Protein AF-A0A9C8DHT5-F1 (afdb_monomer_lite)

pLDDT: mean 92.67, std 7.9, range [60.03, 98.06]

Radius of gyration: 19.23 Å; chains: 1; bounding box: 51×29×49 Å

Sequence (87 aa):
MAQSIREQLMVQALQKSIVSDVTVSGDDIQAYYNAHKADYKNDDGTIKPLSDVSTSIHDTLLNKAKGDRWNKWFKDVKSAADIKVLF

Foldseek 3Di:
DVVVVVVVVVVVVVLCVQLVPQFDDPVNLVVVCVVCQVVQADPVRDGDDSVVCSVVSRVVVSVVRSVVSVVVVVVVVVVVDPDDDDD

Secondary structure (DSSP, 8-state):
-HHHHHHHHHHHHHHHHHTTT----HHHHHHHHHHTGGGGB-TTSPBPPHHHHHHHHHHHHHHHHHHHHHHHHHHHHHHHS------

Structure (mmCIF, N/CA/C/O backbone):
data_AF-A0A9C8DHT5-F1
#
_entry.id   AF-A0A9C8DHT5-F1
#
loop_
_atom_site.group_PDB
_atom_site.id
_atom_site.type_symbol
_atom_site.label_atom_id
_atom_site.label_alt_id
_atom_site.label_comp_id
_atom_site.label_asym_id
_atom_site.label_entity_id
_atom_site.label_seq_id
_atom_site.pdbx_PDB_ins_code
_atom_site.Cartn_x
_atom_site.Cartn_y
_atom_site.Cartn_z
_atom_site.occupancy
_atom_site.B_iso_or_equiv
_atom_site.auth_seq_id
_atom_site.auth_comp_id
_atom_site.auth_asym_id
_atom_site.auth_atom_id
_atom_site.pdbx_PDB_model_num
ATOM 1 N N . MET A 1 1 ? 14.512 19.272 -23.268 1.00 60.03 1 MET A N 1
ATOM 2 C CA . MET A 1 1 ? 13.154 19.495 -22.720 1.00 60.03 1 MET A CA 1
ATOM 3 C C . MET A 1 1 ? 12.142 18.456 -23.210 1.00 60.03 1 MET A C 1
ATOM 5 O O . MET A 1 1 ? 11.586 17.764 -22.375 1.00 60.03 1 MET A O 1
ATOM 9 N N . ALA A 1 2 ? 11.914 18.273 -24.520 1.00 63.88 2 ALA A N 1
ATOM 10 C CA . ALA A 1 2 ? 10.939 17.273 -25.001 1.00 63.88 2 ALA A CA 1
ATOM 11 C C . ALA A 1 2 ? 11.347 15.805 -24.728 1.00 63.88 2 ALA A C 1
ATOM 13 O O . ALA A 1 2 ? 10.505 14.982 -24.378 1.00 63.88 2 ALA A O 1
ATOM 14 N N . GLN A 1 3 ? 12.643 15.482 -24.835 1.00 66.31 3 GLN A N 1
ATOM 15 C CA . GLN A 1 3 ? 13.160 14.124 -24.618 1.00 66.31 3 GLN A CA 1
ATOM 16 C C . GLN A 1 3 ? 13.000 13.642 -23.164 1.00 66.31 3 GLN A C 1
ATOM 18 O O . GLN A 1 3 ? 12.535 12.530 -22.938 1.00 66.31 3 GLN A O 1
ATOM 23 N N . SER A 1 4 ? 13.250 14.514 -22.183 1.00 81.38 4 SER A N 1
ATOM 24 C CA . SER A 1 4 ? 13.107 14.191 -20.757 1.00 81.38 4 SER A CA 1
ATOM 25 C C . SER A 1 4 ? 11.653 13.947 -20.336 1.00 81.38 4 SER A C 1
ATOM 27 O O . SER A 1 4 ? 11.394 13.088 -19.500 1.00 81.38 4 SER A O 1
ATOM 29 N N . ILE A 1 5 ? 10.685 14.656 -20.933 1.00 89.50 5 ILE A N 1
ATOM 30 C CA . ILE A 1 5 ? 9.253 14.428 -20.661 1.00 89.50 5 ILE A CA 1
ATOM 31 C C . ILE A 1 5 ? 8.817 13.073 -21.227 1.00 89.50 5 ILE A C 1
ATOM 33 O O . ILE A 1 5 ? 8.106 12.321 -20.562 1.00 89.50 5 ILE A O 1
ATOM 37 N N . ARG A 1 6 ? 9.270 12.725 -22.439 1.00 88.94 6 ARG A N 1
ATOM 38 C CA . ARG A 1 6 ? 8.969 11.426 -23.054 1.00 88.94 6 ARG A CA 1
ATOM 39 C C . ARG A 1 6 ? 9.480 10.268 -22.197 1.00 88.94 6 ARG A C 1
ATOM 41 O O . ARG A 1 6 ? 8.730 9.329 -21.952 1.00 88.94 6 ARG A O 1
ATOM 48 N N . GLU A 1 7 ? 10.723 10.343 -21.731 1.00 90.38 7 GLU A N 1
ATOM 49 C CA . GLU A 1 7 ? 11.330 9.317 -20.875 1.00 90.38 7 GLU A CA 1
ATOM 50 C C . GLU A 1 7 ? 10.566 9.157 -19.553 1.00 90.38 7 GLU A C 1
ATOM 52 O O . GLU A 1 7 ? 10.248 8.036 -19.155 1.00 90.38 7 GLU A O 1
ATOM 57 N N . GLN A 1 8 ? 10.171 10.265 -18.920 1.00 90.62 8 GLN A N 1
ATOM 58 C CA . GLN A 1 8 ? 9.337 10.235 -17.716 1.00 90.62 8 GLN A CA 1
ATOM 59 C C . GLN A 1 8 ? 7.984 9.557 -17.960 1.00 90.62 8 GLN A C 1
ATOM 61 O O . GLN A 1 8 ? 7.578 8.705 -17.170 1.00 90.62 8 GLN A O 1
ATOM 66 N N . LEU A 1 9 ? 7.301 9.880 -19.062 1.00 94.31 9 LEU A N 1
ATOM 67 C CA . LEU A 1 9 ? 6.024 9.253 -19.418 1.00 94.31 9 LEU A CA 1
ATOM 68 C C . LEU A 1 9 ? 6.176 7.751 -19.697 1.00 94.31 9 LEU A C 1
ATOM 70 O O . LEU A 1 9 ? 5.307 6.967 -19.317 1.00 94.31 9 LEU A O 1
ATOM 74 N N . MET A 1 10 ? 7.287 7.330 -20.312 1.00 94.69 10 MET A N 1
ATOM 75 C CA . MET A 1 10 ? 7.580 5.910 -20.534 1.00 94.69 10 MET A CA 1
ATOM 76 C C . MET A 1 10 ? 7.782 5.159 -19.213 1.00 94.69 10 MET A C 1
ATOM 78 O O . MET A 1 10 ? 7.209 4.084 -19.037 1.00 94.69 10 MET A O 1
ATOM 82 N N . VAL A 1 11 ? 8.531 5.730 -18.263 1.00 93.75 11 VAL A N 1
ATOM 83 C CA . VAL A 1 11 ? 8.717 5.132 -16.929 1.00 93.75 11 VAL A CA 1
ATOM 84 C C . VAL A 1 11 ? 7.393 5.056 -16.171 1.00 93.75 11 VAL A C 1
ATOM 86 O O . VAL A 1 11 ? 7.096 4.022 -15.579 1.00 93.75 11 VAL A O 1
ATOM 89 N N . GLN A 1 12 ? 6.560 6.099 -16.233 1.00 94.44 12 GLN A N 1
ATOM 90 C CA . GLN A 1 12 ? 5.235 6.092 -15.602 1.00 94.44 12 GLN A CA 1
ATOM 91 C C . GLN A 1 12 ? 4.317 5.016 -16.196 1.00 94.44 12 GLN A C 1
ATOM 93 O O . GLN A 1 12 ? 3.651 4.292 -15.453 1.00 94.44 12 GLN A O 1
ATOM 98 N N . ALA A 1 13 ? 4.292 4.875 -17.525 1.00 95.88 13 ALA A N 1
ATOM 99 C CA . ALA A 1 13 ? 3.511 3.839 -18.196 1.00 95.88 13 ALA A CA 1
ATOM 100 C C . ALA A 1 13 ? 3.996 2.430 -17.822 1.00 95.88 13 ALA A C 1
ATOM 102 O O . ALA A 1 13 ? 3.181 1.553 -17.527 1.00 95.88 13 ALA A O 1
ATOM 103 N N . LEU A 1 14 ? 5.316 2.229 -17.768 1.00 96.00 14 LEU A N 1
ATOM 104 C CA . LEU A 1 14 ? 5.917 0.971 -17.334 1.00 96.00 14 LEU A CA 1
ATOM 105 C C . LEU A 1 14 ? 5.561 0.658 -15.880 1.00 96.00 14 LEU A C 1
ATOM 107 O O . LEU A 1 14 ? 5.070 -0.431 -15.598 1.00 96.00 14 LEU A O 1
ATOM 111 N N . GLN A 1 15 ? 5.737 1.616 -14.968 1.00 95.38 15 GLN A N 1
ATOM 112 C CA . GLN A 1 15 ? 5.378 1.451 -13.563 1.00 95.38 15 GLN A CA 1
ATOM 113 C C . GLN A 1 15 ? 3.905 1.067 -13.420 1.00 95.38 15 GLN A C 1
ATOM 115 O O . GLN A 1 15 ? 3.598 0.094 -12.735 1.00 95.38 15 GLN A O 1
ATOM 120 N N . LYS A 1 16 ? 3.001 1.763 -14.124 1.00 95.69 16 LYS A N 1
ATOM 121 C CA . LYS A 1 16 ? 1.570 1.434 -14.146 1.00 95.69 16 LYS A CA 1
ATOM 122 C C . LYS A 1 16 ? 1.317 0.001 -14.619 1.00 95.69 16 LYS A C 1
ATOM 124 O O . LYS A 1 16 ? 0.487 -0.677 -14.025 1.00 95.69 16 LYS A O 1
ATOM 129 N N . SER A 1 17 ? 2.029 -0.463 -15.645 1.00 97.00 17 SER A N 1
ATOM 130 C CA . SER A 1 17 ? 1.913 -1.838 -16.144 1.00 97.00 17 SER A CA 1
ATOM 131 C C . SER A 1 17 ? 2.376 -2.867 -15.110 1.00 97.00 17 SER A C 1
ATOM 133 O O . SER A 1 17 ? 1.678 -3.850 -14.882 1.00 97.00 17 SER A O 1
ATOM 135 N N . ILE A 1 18 ? 3.525 -2.637 -14.468 1.00 96.50 18 ILE A N 1
ATOM 136 C CA . ILE A 1 18 ? 4.148 -3.573 -13.516 1.00 96.50 18 ILE A CA 1
ATOM 137 C C . ILE A 1 18 ? 3.317 -3.770 -12.245 1.00 96.50 18 ILE A C 1
ATOM 139 O O . ILE A 1 18 ? 3.407 -4.822 -11.615 1.00 96.50 18 ILE A O 1
ATOM 143 N N . VAL A 1 19 ? 2.534 -2.761 -11.858 1.00 97.06 19 VAL A N 1
ATOM 144 C CA . VAL A 1 19 ? 1.749 -2.772 -10.615 1.00 97.06 19 VAL A CA 1
ATOM 145 C C . VAL A 1 19 ? 0.239 -2.910 -10.848 1.00 97.06 19 VAL A C 1
ATOM 147 O O . VAL A 1 19 ? -0.546 -2.720 -9.919 1.00 97.06 19 VAL A O 1
ATOM 150 N N . SER A 1 20 ? -0.179 -3.173 -12.089 1.00 94.81 20 SER A N 1
ATOM 151 C CA . SER A 1 20 ? -1.595 -3.187 -12.491 1.00 94.81 20 SER A CA 1
ATOM 152 C C . SER A 1 20 ? -2.395 -4.350 -11.902 1.00 94.81 20 SER A C 1
ATOM 154 O O . SER A 1 20 ? -3.598 -4.216 -11.700 1.00 94.81 20 SER A O 1
ATOM 156 N N . ASP A 1 21 ? -1.722 -5.456 -11.600 1.00 94.38 21 ASP A N 1
ATOM 157 C CA . ASP A 1 21 ? -2.263 -6.689 -11.027 1.00 94.38 21 ASP A CA 1
ATOM 158 C C . ASP A 1 21 ? -2.267 -6.697 -9.490 1.00 94.38 21 ASP A C 1
ATOM 160 O O . ASP A 1 21 ? -2.745 -7.645 -8.873 1.00 94.38 21 ASP A O 1
ATOM 164 N N . VAL A 1 22 ? -1.742 -5.647 -8.853 1.00 96.19 22 VAL A N 1
ATOM 165 C CA . VAL A 1 22 ? -1.674 -5.557 -7.393 1.00 96.19 22 VAL A CA 1
ATOM 166 C C . VAL A 1 22 ? -3.048 -5.214 -6.826 1.00 96.19 22 VAL A C 1
ATOM 168 O O . VAL A 1 22 ? -3.612 -4.159 -7.124 1.00 96.19 22 VAL A O 1
ATOM 171 N N . THR A 1 23 ? -3.545 -6.079 -5.948 1.00 95.56 23 THR A N 1
ATOM 172 C CA . THR A 1 23 ? -4.820 -5.928 -5.238 1.00 95.56 23 THR A CA 1
ATOM 173 C C . THR A 1 23 ? -4.630 -6.109 -3.736 1.00 95.56 23 THR A C 1
ATOM 175 O O . THR A 1 23 ? -3.678 -6.755 -3.304 1.00 95.56 23 THR A O 1
ATOM 178 N N . VAL A 1 24 ? -5.561 -5.579 -2.944 1.00 96.50 24 VAL A N 1
ATOM 179 C CA . VAL A 1 24 ? -5.628 -5.776 -1.489 1.00 96.50 24 VAL A CA 1
ATOM 180 C C . VAL A 1 24 ? -6.949 -6.461 -1.164 1.00 96.50 24 VAL A C 1
ATOM 182 O O . VAL A 1 24 ? -7.993 -6.042 -1.665 1.00 96.50 24 VAL A O 1
ATOM 185 N N . SER A 1 25 ? -6.913 -7.521 -0.358 1.00 96.88 25 SER A N 1
ATOM 186 C CA . SER A 1 25 ? -8.126 -8.239 0.037 1.00 96.88 25 SER A CA 1
ATOM 187 C C . SER A 1 25 ? -8.817 -7.588 1.242 1.00 96.88 25 SER A C 1
ATOM 189 O O . SER A 1 25 ? -8.214 -6.819 1.994 1.00 96.88 25 SER A O 1
ATOM 191 N N . GLY A 1 26 ? -10.093 -7.923 1.459 1.00 94.88 26 GLY A N 1
ATOM 192 C CA . GLY A 1 26 ? -10.811 -7.522 2.675 1.00 94.88 26 GLY A CA 1
ATOM 193 C C . GLY A 1 26 ? -10.159 -8.064 3.952 1.00 94.88 26 GLY A C 1
ATOM 194 O O . GLY A 1 26 ? -10.110 -7.363 4.963 1.00 94.88 26 GLY A O 1
ATOM 195 N N . ASP A 1 27 ? -9.588 -9.267 3.880 1.00 96.94 27 ASP A N 1
ATOM 196 C CA . ASP A 1 27 ? -8.890 -9.900 4.999 1.00 96.94 27 ASP A CA 1
ATOM 197 C C . ASP A 1 27 ? -7.609 -9.138 5.363 1.00 96.94 27 ASP A C 1
ATOM 199 O O . ASP A 1 27 ? -7.344 -8.919 6.546 1.00 96.94 27 ASP A O 1
ATOM 203 N N . ASP A 1 28 ? -6.861 -8.645 4.368 1.00 96.69 28 ASP A N 1
ATOM 204 C CA . ASP A 1 28 ? -5.671 -7.811 4.592 1.00 96.69 28 ASP A CA 1
ATOM 205 C C . ASP A 1 28 ? -6.031 -6.493 5.290 1.00 96.69 28 ASP A C 1
ATOM 207 O O . ASP A 1 28 ? -5.341 -6.056 6.214 1.00 96.69 28 ASP A O 1
ATOM 211 N N . ILE A 1 29 ? -7.143 -5.872 4.883 1.00 97.44 29 ILE A N 1
ATOM 212 C CA . ILE A 1 29 ? -7.664 -4.645 5.499 1.00 97.44 29 ILE A CA 1
ATOM 213 C C . ILE A 1 29 ? -8.046 -4.909 6.960 1.00 97.44 29 ILE A C 1
ATOM 215 O O . ILE A 1 29 ? -7.663 -4.153 7.857 1.00 97.44 29 ILE A O 1
ATOM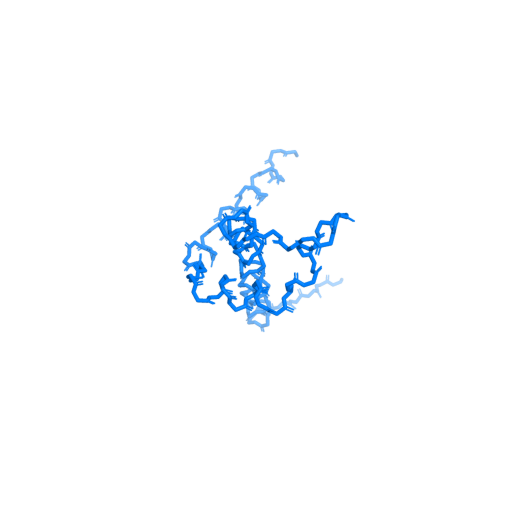 219 N N . GLN A 1 30 ? -8.778 -5.996 7.213 1.00 97.06 30 GLN A N 1
ATOM 220 C CA . GLN A 1 30 ? -9.216 -6.381 8.552 1.00 97.06 30 GLN A CA 1
ATOM 221 C C . GLN A 1 30 ? -8.027 -6.708 9.465 1.00 97.06 30 GLN A C 1
ATOM 223 O O . GLN A 1 30 ? -8.005 -6.284 10.626 1.00 97.06 30 GLN A O 1
ATOM 228 N N . ALA A 1 31 ? -7.035 -7.438 8.951 1.00 97.62 31 ALA A N 1
ATOM 229 C CA . ALA A 1 31 ? -5.810 -7.767 9.668 1.00 97.62 31 ALA A CA 1
ATOM 230 C C . ALA A 1 31 ? -5.007 -6.506 10.009 1.00 97.62 31 ALA A C 1
ATOM 232 O O . ALA A 1 31 ? -4.599 -6.331 11.160 1.00 97.62 31 ALA A O 1
ATOM 233 N N . TYR A 1 32 ? -4.842 -5.594 9.046 1.00 97.31 32 TYR A N 1
ATOM 234 C CA . TYR A 1 32 ? -4.142 -4.331 9.263 1.00 97.31 32 TYR A CA 1
ATOM 235 C C . TYR A 1 32 ? -4.832 -3.469 10.323 1.00 97.31 32 TYR A C 1
ATOM 237 O O . TYR A 1 32 ? -4.170 -3.006 11.252 1.00 97.31 32 TYR A O 1
ATOM 245 N N . TYR A 1 33 ? -6.156 -3.316 10.236 1.00 97.12 33 TYR A N 1
ATOM 246 C CA . TYR A 1 33 ? -6.942 -2.577 11.223 1.00 97.12 33 TYR A CA 1
ATOM 247 C C . TYR A 1 33 ? -6.806 -3.160 12.632 1.00 97.12 33 TYR A C 1
ATOM 249 O O . TYR A 1 33 ? -6.622 -2.419 13.592 1.00 97.12 33 TYR A O 1
ATOM 257 N N . ASN A 1 34 ? -6.861 -4.487 12.769 1.00 96.38 34 ASN A N 1
ATOM 258 C CA . ASN A 1 34 ? -6.717 -5.139 14.070 1.00 96.38 34 ASN A CA 1
ATOM 259 C C . ASN A 1 34 ? -5.319 -4.928 14.667 1.00 96.38 34 ASN A C 1
ATOM 261 O O . ASN A 1 34 ? -5.207 -4.690 15.868 1.00 96.38 34 ASN A O 1
ATOM 265 N N . ALA A 1 35 ? -4.275 -4.973 13.835 1.00 97.06 35 ALA A N 1
ATOM 266 C CA . ALA A 1 35 ? -2.896 -4.741 14.258 1.00 97.06 35 ALA A CA 1
ATOM 267 C C . ALA A 1 35 ? -2.614 -3.272 14.630 1.00 97.06 35 ALA A C 1
ATOM 269 O O . ALA A 1 35 ? -1.804 -3.018 15.515 1.00 97.06 35 ALA A O 1
ATOM 270 N N . HIS A 1 36 ? -3.309 -2.319 14.001 1.00 96.25 36 HIS A N 1
ATOM 271 C CA . HIS A 1 36 ? -3.096 -0.872 14.166 1.00 96.25 36 HIS A CA 1
ATOM 272 C C . HIS A 1 36 ? -4.279 -0.178 14.847 1.00 96.25 36 HIS A C 1
ATOM 274 O O . HIS A 1 36 ? -4.491 1.022 14.711 1.00 96.25 36 HIS A O 1
ATOM 280 N N . LYS A 1 37 ? -5.086 -0.927 15.602 1.00 93.50 37 LYS A N 1
ATOM 281 C CA . LYS A 1 37 ? -6.356 -0.433 16.150 1.00 93.50 37 LYS A CA 1
ATOM 282 C C . LYS A 1 37 ? -6.190 0.795 17.051 1.00 93.50 37 LYS A C 1
ATOM 284 O O . LYS A 1 37 ? -7.084 1.634 17.120 1.00 93.50 37 LYS A O 1
ATOM 289 N N . ALA A 1 38 ? -5.043 0.900 17.722 1.00 94.44 38 ALA A N 1
ATOM 290 C CA . ALA A 1 38 ? -4.687 2.038 18.563 1.00 94.44 38 ALA A CA 1
ATOM 291 C C . ALA A 1 38 ? -4.525 3.348 17.769 1.00 94.44 38 ALA A C 1
ATOM 293 O O . ALA A 1 38 ? -4.855 4.407 18.299 1.00 94.44 38 ALA A O 1
ATOM 294 N N . ASP A 1 39 ? -4.108 3.274 16.502 1.00 94.44 39 ASP A N 1
ATOM 295 C CA . ASP A 1 39 ? -3.891 4.437 15.630 1.00 94.44 39 ASP A CA 1
ATOM 296 C C . ASP A 1 39 ? -5.216 5.082 15.187 1.00 94.44 39 ASP A C 1
ATOM 298 O O . ASP A 1 39 ? -5.250 6.219 14.721 1.00 94.44 39 ASP A O 1
ATOM 302 N N . TYR A 1 40 ? -6.332 4.367 15.369 1.00 94.75 40 TYR A N 1
ATOM 303 C CA . TYR A 1 40 ? -7.684 4.820 15.037 1.00 94.75 40 TYR A CA 1
ATOM 304 C C . TYR A 1 40 ? -8.479 5.297 16.255 1.00 94.75 40 TYR A C 1
ATOM 306 O O . TYR A 1 40 ? -9.706 5.410 16.190 1.00 94.75 40 TYR A O 1
ATOM 314 N N . LYS A 1 41 ? -7.800 5.569 17.371 1.00 96.12 41 LYS A N 1
ATOM 315 C CA . LYS A 1 41 ? -8.407 6.143 18.570 1.00 96.12 41 LYS A CA 1
ATOM 316 C C . LYS A 1 41 ? -8.677 7.639 18.378 1.00 96.12 41 LYS A C 1
ATOM 318 O O . LYS A 1 41 ? -7.798 8.388 17.969 1.00 96.12 41 LYS A O 1
ATOM 323 N N . ASN A 1 42 ? -9.898 8.059 18.683 1.00 92.56 42 ASN A N 1
ATOM 324 C CA . ASN A 1 42 ? -10.314 9.456 18.748 1.00 92.56 42 ASN A CA 1
ATOM 325 C C . ASN A 1 42 ? -9.852 10.109 20.060 1.00 92.56 42 ASN A C 1
ATOM 327 O O . ASN A 1 42 ? -9.532 9.426 21.037 1.00 92.56 42 ASN A O 1
ATOM 331 N N . ASP A 1 43 ? -9.911 11.438 20.106 1.00 92.25 43 ASP A N 1
ATOM 332 C CA . ASP A 1 43 ? -9.552 12.232 21.290 1.00 92.25 43 ASP A CA 1
ATOM 333 C C . ASP A 1 43 ? -10.440 11.919 22.508 1.00 92.25 43 ASP A C 1
ATOM 335 O O . ASP A 1 43 ? -9.988 11.990 23.650 1.00 92.25 43 ASP A O 1
ATOM 339 N N . ASP A 1 44 ? -11.689 11.507 22.272 1.00 93.12 44 ASP A N 1
ATOM 340 C CA . ASP A 1 44 ? -12.642 11.071 23.304 1.00 93.12 44 ASP A CA 1
ATOM 341 C C . ASP A 1 44 ? -12.397 9.636 23.811 1.00 93.12 44 ASP A C 1
ATOM 343 O O . ASP A 1 44 ? -13.073 9.149 24.717 1.00 93.12 44 ASP A O 1
ATOM 347 N N . GLY A 1 45 ? -11.417 8.945 23.231 1.00 91.06 45 GLY A N 1
ATOM 348 C CA . GLY A 1 45 ? -11.033 7.590 23.580 1.00 91.06 45 GLY A CA 1
ATOM 349 C C . GLY A 1 45 ? -11.785 6.474 22.857 1.00 91.06 45 GLY A C 1
ATOM 350 O O . GLY A 1 45 ? -11.438 5.307 23.059 1.00 91.06 45 GLY A O 1
ATOM 351 N N . THR A 1 46 ? -12.753 6.798 22.000 1.00 94.81 46 THR A N 1
ATOM 352 C CA . THR A 1 46 ? -13.453 5.823 21.152 1.00 94.81 46 THR A CA 1
ATOM 353 C C . THR A 1 46 ? -12.573 5.372 19.982 1.00 94.81 46 THR A C 1
ATOM 355 O O . THR A 1 46 ? -11.719 6.118 19.512 1.00 94.81 46 THR A O 1
ATOM 358 N N . ILE A 1 47 ? -12.746 4.138 19.501 1.00 95.31 47 ILE A N 1
ATOM 359 C CA . ILE A 1 47 ? -12.038 3.640 18.308 1.00 95.31 47 ILE A CA 1
ATOM 360 C C . ILE A 1 47 ? -12.941 3.814 17.088 1.00 95.31 47 ILE A C 1
ATOM 362 O O . ILE A 1 47 ? -14.074 3.327 17.105 1.00 95.31 47 ILE A O 1
ATOM 366 N N . LYS A 1 48 ? -12.436 4.449 16.021 1.00 95.88 48 LYS A N 1
ATOM 367 C CA . LYS A 1 48 ? -13.160 4.556 14.745 1.00 95.88 48 LYS A CA 1
ATOM 368 C C . LYS A 1 48 ? -13.442 3.161 14.185 1.00 95.88 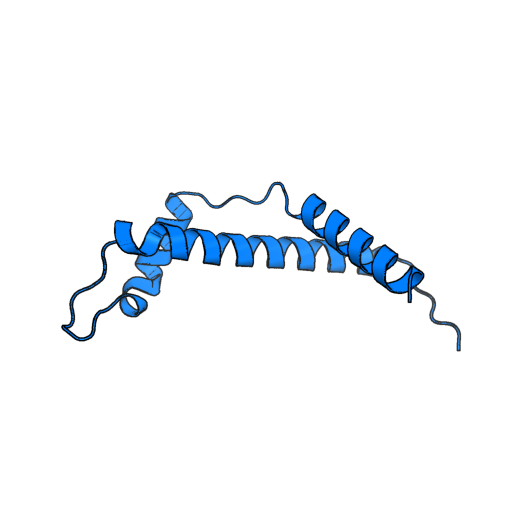48 LYS A C 1
ATOM 370 O O . LYS A 1 48 ? -12.504 2.372 14.086 1.00 95.88 48 LYS A O 1
ATOM 375 N N . PRO A 1 49 ? -14.688 2.834 13.808 1.00 95.81 49 PRO A N 1
ATOM 376 C CA . PRO A 1 49 ? -15.020 1.519 13.280 1.00 95.81 49 PRO A CA 1
ATOM 377 C C . PRO A 1 49 ? -14.327 1.265 11.937 1.00 95.81 49 PRO A C 1
ATOM 379 O O . PRO A 1 49 ? -13.995 2.193 11.200 1.00 95.81 49 PRO A O 1
ATOM 382 N N . LEU A 1 50 ? -14.159 -0.016 11.588 1.00 94.62 50 LEU A N 1
ATOM 383 C CA . LEU A 1 50 ? -13.491 -0.414 10.347 1.00 94.62 50 LEU A CA 1
ATOM 384 C C . LEU A 1 50 ? -14.146 0.205 9.105 1.00 94.62 50 LEU A C 1
ATOM 386 O O . LEU A 1 50 ? -13.438 0.589 8.182 1.00 94.62 50 LEU A O 1
ATOM 390 N N . SER A 1 51 ? -15.474 0.339 9.087 1.00 95.75 51 SER A N 1
ATOM 391 C CA . SER A 1 51 ? -16.212 0.981 7.991 1.00 95.75 51 SER A CA 1
ATOM 392 C C . SER A 1 51 ? -15.658 2.360 7.642 1.00 95.75 51 SER A C 1
ATOM 394 O O . SER A 1 51 ? -15.508 2.673 6.465 1.00 95.75 51 SER A O 1
ATOM 396 N N . ASP A 1 52 ? -15.281 3.135 8.657 1.00 95.94 52 ASP A N 1
ATOM 397 C CA . ASP A 1 52 ? -14.905 4.541 8.513 1.00 95.94 52 ASP A CA 1
ATOM 398 C C . ASP A 1 52 ? -13.466 4.701 8.018 1.00 95.94 52 ASP A C 1
ATOM 400 O O . ASP A 1 52 ? -13.108 5.729 7.446 1.00 95.94 52 ASP A O 1
ATOM 404 N N . VAL A 1 53 ? -12.627 3.682 8.233 1.00 96.62 53 VAL A N 1
ATOM 405 C CA . VAL A 1 53 ? -11.195 3.716 7.899 1.00 96.62 53 VAL A CA 1
ATOM 406 C C . VAL A 1 53 ? -10.798 2.717 6.809 1.00 96.62 53 VAL A C 1
ATOM 408 O O . VAL A 1 53 ? -9.683 2.793 6.301 1.00 96.62 53 VAL A O 1
ATOM 411 N N . SER A 1 54 ? -11.700 1.819 6.401 1.00 96.38 54 SER A N 1
ATOM 412 C CA . SER A 1 54 ? -11.435 0.726 5.453 1.00 96.38 54 SER A CA 1
ATOM 413 C C . SER A 1 54 ? -10.866 1.201 4.116 1.00 96.38 54 SER A C 1
ATOM 415 O O . SER A 1 54 ? -9.858 0.660 3.671 1.00 96.38 54 SER A O 1
ATOM 417 N N . THR A 1 55 ? -11.438 2.244 3.508 1.00 97.06 55 THR A N 1
ATOM 418 C CA . THR A 1 55 ? -10.937 2.824 2.248 1.00 97.06 55 THR A CA 1
ATOM 419 C C . THR A 1 55 ? -9.530 3.399 2.405 1.00 97.06 55 THR A C 1
ATOM 421 O O . THR A 1 55 ? -8.662 3.156 1.574 1.00 97.06 55 THR A O 1
ATOM 424 N N . SER A 1 56 ? -9.270 4.109 3.507 1.00 96.69 56 SER A N 1
ATOM 425 C CA . SER A 1 56 ? -7.946 4.681 3.789 1.00 96.69 56 SER A CA 1
ATOM 426 C C . SER A 1 56 ? -6.891 3.589 4.003 1.00 96.69 56 SER A C 1
ATOM 428 O O . SER A 1 56 ? -5.774 3.670 3.484 1.00 96.69 56 SER A O 1
ATOM 430 N N . ILE A 1 57 ? -7.263 2.522 4.716 1.00 97.50 57 ILE A N 1
ATOM 431 C CA . ILE A 1 57 ? -6.421 1.337 4.905 1.00 97.50 57 ILE A CA 1
ATOM 432 C C .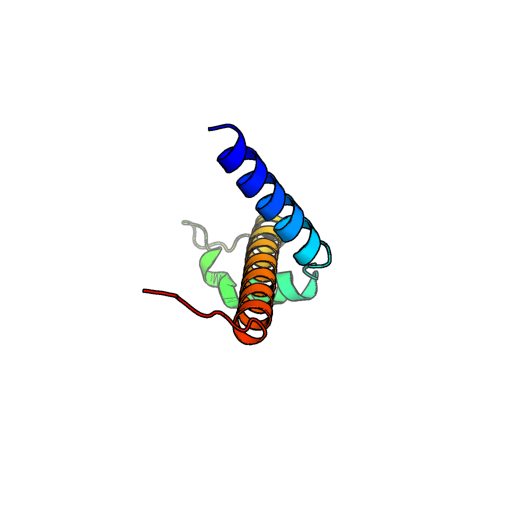 ILE A 1 57 ? -6.156 0.655 3.567 1.00 97.50 57 ILE A C 1
ATOM 434 O O . ILE A 1 57 ? -5.002 0.372 3.255 1.00 97.50 57 ILE A O 1
ATOM 438 N N . HIS A 1 58 ? -7.198 0.425 2.765 1.00 98.06 58 HIS A N 1
ATOM 439 C CA . HIS A 1 58 ? -7.075 -0.166 1.438 1.00 98.06 58 HIS A CA 1
ATOM 440 C C . HIS A 1 58 ? -6.079 0.617 0.581 1.00 98.06 58 HIS A C 1
ATOM 442 O O . HIS A 1 58 ? -5.141 0.027 0.052 1.00 98.06 58 HIS A O 1
ATOM 448 N N . ASP A 1 59 ? -6.225 1.938 0.490 1.00 97.38 59 ASP A N 1
ATOM 449 C CA . ASP A 1 59 ? -5.351 2.774 -0.334 1.00 97.38 59 ASP A CA 1
ATOM 450 C C . ASP A 1 59 ? -3.911 2.779 0.185 1.00 97.38 59 ASP A C 1
ATOM 452 O O . ASP A 1 59 ? -2.961 2.709 -0.598 1.00 97.38 59 ASP A O 1
ATOM 456 N N . THR A 1 60 ? -3.733 2.791 1.507 1.00 96.88 60 THR A N 1
ATOM 457 C CA . THR A 1 60 ? -2.418 2.681 2.151 1.00 96.88 60 THR A CA 1
ATOM 458 C C . THR A 1 60 ? -1.744 1.355 1.801 1.00 96.88 60 THR A C 1
ATOM 460 O O . THR A 1 60 ? -0.601 1.338 1.335 1.00 96.88 60 THR A O 1
ATOM 463 N N . LEU A 1 61 ? -2.458 0.241 1.976 1.00 97.62 61 LEU A N 1
ATOM 464 C CA . LEU A 1 61 ? -1.966 -1.099 1.665 1.00 97.62 61 LEU A CA 1
ATOM 465 C C . LEU A 1 61 ? -1.692 -1.263 0.170 1.00 97.62 61 LEU A C 1
ATOM 467 O O . LEU A 1 61 ? -0.657 -1.812 -0.205 1.00 97.62 61 LEU A O 1
ATOM 471 N N . LEU A 1 62 ? -2.566 -0.733 -0.685 1.00 97.56 62 LEU A N 1
ATOM 472 C CA . LEU A 1 62 ? -2.435 -0.813 -2.132 1.00 97.56 62 LEU A CA 1
ATOM 473 C C . LEU A 1 62 ? -1.204 -0.038 -2.598 1.00 97.56 62 LEU A C 1
ATOM 475 O O . LEU A 1 62 ? -0.394 -0.565 -3.358 1.00 97.56 62 LEU A O 1
ATOM 479 N N . ASN A 1 63 ? -1.022 1.192 -2.120 1.00 96.94 63 ASN A N 1
ATOM 480 C CA . ASN A 1 63 ? 0.142 2.006 -2.459 1.00 96.94 63 ASN A CA 1
ATOM 481 C C . ASN A 1 63 ? 1.440 1.359 -1.976 1.00 96.94 63 ASN A C 1
ATOM 483 O O . ASN A 1 63 ? 2.418 1.310 -2.727 1.00 96.94 63 ASN A O 1
ATOM 487 N N . LYS A 1 64 ? 1.434 0.796 -0.762 1.00 97.19 64 LYS A N 1
ATOM 488 C CA . LYS A 1 64 ? 2.573 0.046 -0.238 1.00 97.19 64 LYS A CA 1
ATOM 489 C C . LYS A 1 64 ? 2.896 -1.164 -1.118 1.00 97.19 64 LYS A C 1
ATOM 491 O O . LYS A 1 64 ? 4.034 -1.305 -1.559 1.00 97.19 64 LYS A O 1
ATOM 496 N N . ALA A 1 65 ? 1.904 -1.995 -1.428 1.00 97.12 65 ALA A N 1
ATOM 497 C CA . ALA A 1 65 ? 2.083 -3.198 -2.235 1.00 97.12 65 ALA A CA 1
ATOM 498 C C . ALA A 1 65 ? 2.573 -2.876 -3.658 1.00 97.12 65 ALA A C 1
ATOM 500 O O . ALA A 1 65 ? 3.476 -3.538 -4.171 1.00 97.12 65 ALA A O 1
ATOM 501 N N . LYS A 1 66 ? 2.049 -1.811 -4.280 1.00 97.50 66 LYS A N 1
ATOM 502 C CA . LYS A 1 66 ? 2.529 -1.316 -5.582 1.00 97.50 66 LYS A CA 1
ATOM 503 C C . LYS A 1 66 ? 3.988 -0.862 -5.511 1.00 97.50 66 LYS A C 1
ATOM 505 O O . LYS A 1 66 ? 4.774 -1.189 -6.401 1.00 97.50 66 LYS A O 1
ATOM 510 N N . GLY A 1 67 ? 4.365 -0.144 -4.451 1.00 96.94 67 GLY A N 1
ATOM 511 C CA . GLY A 1 67 ? 5.749 0.263 -4.202 1.00 96.94 67 GLY A CA 1
ATOM 512 C C . GLY A 1 67 ? 6.686 -0.935 -4.040 1.00 96.94 67 GLY A C 1
ATOM 513 O O . GLY A 1 67 ? 7.730 -0.996 -4.689 1.00 96.94 67 GLY A O 1
ATOM 514 N N . ASP A 1 68 ? 6.287 -1.925 -3.243 1.00 97.25 68 ASP A N 1
ATOM 515 C CA . ASP A 1 68 ? 7.054 -3.154 -3.027 1.00 97.25 68 ASP A CA 1
ATOM 516 C C . ASP A 1 68 ? 7.230 -3.946 -4.333 1.00 97.25 68 ASP A C 1
ATOM 518 O O . ASP A 1 68 ? 8.339 -4.385 -4.655 1.0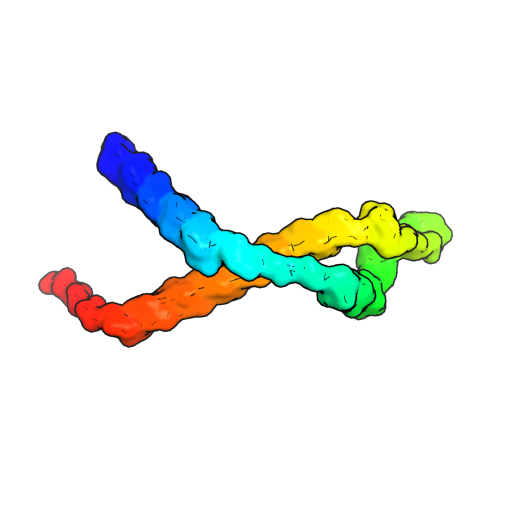0 97.25 68 ASP A O 1
ATOM 522 N N . ARG A 1 69 ? 6.165 -4.058 -5.141 1.00 97.38 69 ARG A N 1
ATOM 523 C CA . ARG A 1 69 ? 6.187 -4.705 -6.461 1.00 97.38 69 ARG A CA 1
ATOM 524 C C . ARG A 1 69 ? 7.152 -4.017 -7.422 1.00 97.38 69 ARG A C 1
ATOM 526 O O . ARG A 1 69 ? 7.977 -4.693 -8.039 1.00 97.38 69 ARG A O 1
ATOM 533 N N . TRP A 1 70 ? 7.080 -2.690 -7.521 1.00 97.12 70 TRP A N 1
ATOM 534 C CA . TRP A 1 70 ? 7.984 -1.894 -8.350 1.00 97.12 70 TRP A CA 1
ATOM 535 C C . TRP A 1 70 ? 9.443 -2.043 -7.909 1.00 97.12 70 TRP A C 1
ATOM 537 O O . TRP A 1 70 ? 10.312 -2.333 -8.729 1.00 97.12 70 TRP A O 1
ATOM 547 N N . ASN A 1 71 ? 9.709 -1.908 -6.608 1.00 96.19 71 ASN A N 1
ATOM 548 C CA . ASN A 1 71 ? 11.053 -2.028 -6.047 1.00 96.19 71 ASN A CA 1
ATOM 549 C C . ASN A 1 71 ? 11.651 -3.414 -6.288 1.00 96.19 71 ASN A C 1
ATOM 551 O O . ASN A 1 71 ? 12.838 -3.528 -6.601 1.00 96.19 71 ASN A O 1
ATOM 555 N N . LYS A 1 72 ? 10.836 -4.466 -6.155 1.00 96.19 72 LYS A N 1
ATOM 556 C CA . LYS A 1 72 ? 11.252 -5.830 -6.471 1.00 96.19 72 LYS A CA 1
ATOM 557 C C . LYS A 1 72 ? 11.584 -5.979 -7.953 1.00 96.19 72 LYS A C 1
ATOM 559 O O . LYS A 1 72 ? 12.685 -6.415 -8.269 1.00 96.19 72 LYS A O 1
ATOM 564 N N . TRP A 1 73 ? 10.679 -5.573 -8.843 1.00 95.75 73 TR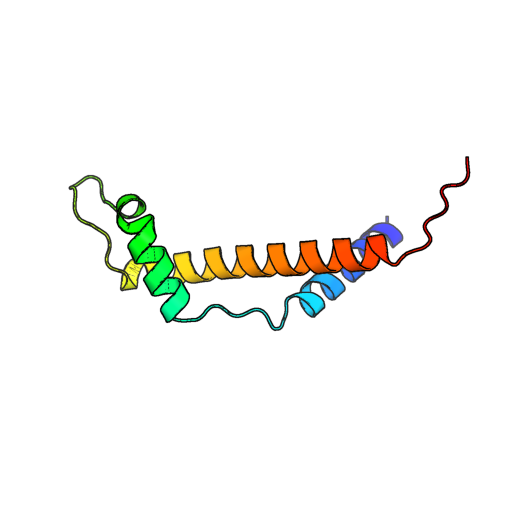P A N 1
ATOM 565 C CA . TRP A 1 73 ? 10.912 -5.623 -10.288 1.00 95.75 73 TRP A CA 1
ATOM 566 C C . TRP A 1 73 ? 12.193 -4.876 -10.684 1.00 95.75 73 TRP A C 1
ATOM 568 O O . TRP A 1 73 ? 13.025 -5.416 -11.408 1.00 95.75 73 TRP A O 1
ATOM 578 N N . PHE A 1 74 ? 12.394 -3.667 -10.154 1.00 93.62 74 PHE A N 1
ATOM 579 C CA . PHE A 1 74 ? 13.568 -2.856 -10.461 1.00 93.62 74 PHE A CA 1
ATOM 580 C C . PHE A 1 74 ? 14.865 -3.525 -9.996 1.00 93.62 74 PHE A C 1
ATOM 582 O O . PHE A 1 74 ? 15.847 -3.534 -10.735 1.00 93.62 74 PHE A O 1
ATOM 589 N N . LYS A 1 75 ? 14.873 -4.117 -8.792 1.00 94.12 75 LYS A N 1
ATOM 590 C CA . LYS A 1 75 ? 16.015 -4.897 -8.290 1.00 94.12 75 LYS A CA 1
ATOM 591 C C . LYS A 1 75 ? 16.312 -6.095 -9.189 1.00 94.12 75 LYS A C 1
ATOM 593 O O . LYS A 1 75 ? 17.462 -6.266 -9.578 1.00 94.12 75 LYS A O 1
ATOM 598 N N . ASP A 1 76 ? 15.289 -6.867 -9.544 1.00 93.44 76 ASP A N 1
ATOM 599 C CA . ASP A 1 76 ? 15.435 -8.077 -10.355 1.00 93.44 76 ASP A CA 1
ATOM 600 C C . ASP A 1 76 ? 16.000 -7.735 -11.753 1.00 93.44 76 ASP A C 1
ATOM 602 O O . ASP A 1 76 ? 16.961 -8.356 -12.207 1.00 93.44 76 ASP A O 1
ATOM 606 N N . VAL A 1 77 ? 15.486 -6.681 -12.402 1.00 92.94 77 VAL A N 1
ATOM 607 C CA . VAL A 1 77 ? 15.998 -6.202 -13.701 1.00 92.94 77 VAL A CA 1
ATOM 608 C C . VAL A 1 77 ? 17.411 -5.634 -13.582 1.00 92.94 77 VAL A C 1
ATOM 610 O O . VAL A 1 77 ? 18.262 -5.934 -14.417 1.00 92.94 77 VAL A O 1
ATOM 613 N N . LYS A 1 78 ? 17.694 -4.835 -12.545 1.00 89.62 78 LYS A N 1
ATOM 614 C CA . LYS A 1 78 ? 19.026 -4.254 -12.326 1.00 89.62 78 LYS A CA 1
ATOM 615 C C . LYS A 1 78 ? 20.087 -5.336 -12.128 1.00 89.62 78 LYS A C 1
ATOM 617 O O . LYS A 1 78 ? 21.181 -5.200 -12.658 1.00 89.62 78 LYS A O 1
ATOM 622 N N . SER A 1 79 ? 19.772 -6.387 -11.374 1.00 89.31 79 SER A N 1
ATOM 623 C CA . SER A 1 79 ? 20.680 -7.516 -11.154 1.00 89.31 79 SER A CA 1
ATOM 624 C C . SER A 1 79 ? 20.894 -8.367 -12.405 1.00 89.31 79 SER A C 1
ATOM 626 O O . SER A 1 79 ? 21.963 -8.947 -12.556 1.00 89.31 79 SER A O 1
ATOM 628 N N . ALA A 1 80 ? 19.903 -8.443 -13.296 1.00 91.00 80 ALA A N 1
ATOM 629 C CA . ALA A 1 80 ? 20.014 -9.170 -14.560 1.00 91.00 80 ALA A CA 1
ATOM 630 C C . ALA A 1 80 ? 20.746 -8.382 -15.663 1.00 91.00 80 ALA A C 1
ATOM 632 O O . ALA A 1 80 ? 21.159 -8.966 -16.664 1.00 91.00 80 ALA A O 1
ATOM 633 N N . ALA A 1 81 ? 20.890 -7.064 -15.513 1.00 88.19 81 ALA A N 1
ATOM 634 C CA . ALA A 1 81 ? 21.538 -6.218 -16.503 1.00 88.19 81 ALA A CA 1
ATOM 635 C C . ALA A 1 81 ? 23.073 -6.263 -16.367 1.00 88.19 81 ALA A C 1
ATOM 637 O O . ALA A 1 81 ? 23.617 -5.963 -15.305 1.00 88.19 81 ALA A O 1
ATOM 638 N N . ASP A 1 82 ? 23.783 -6.559 -17.462 1.00 78.62 82 ASP A N 1
ATOM 639 C CA . ASP A 1 82 ? 25.244 -6.384 -17.556 1.00 78.62 82 ASP A CA 1
ATOM 640 C C . ASP A 1 82 ? 25.577 -4.892 -17.741 1.00 78.62 82 ASP A C 1
ATOM 642 O O . ASP A 1 82 ? 25.778 -4.399 -18.853 1.00 78.62 82 ASP A O 1
ATOM 646 N N . ILE A 1 83 ? 25.545 -4.135 -16.640 1.00 82.12 83 ILE A N 1
ATOM 647 C CA . ILE A 1 83 ? 25.820 -2.695 -16.647 1.00 82.12 83 ILE A CA 1
ATOM 648 C C . ILE A 1 83 ? 27.331 -2.469 -16.549 1.00 82.12 83 ILE A C 1
ATOM 650 O O . ILE A 1 83 ? 27.922 -2.590 -15.476 1.00 82.12 83 ILE A O 1
ATOM 654 N N . LYS A 1 84 ? 27.947 -2.056 -17.661 1.00 83.12 84 LYS A N 1
ATOM 655 C CA . LYS A 1 84 ? 29.338 -1.582 -17.697 1.00 83.12 84 LYS A CA 1
ATOM 656 C C . LYS A 1 84 ? 29.368 -0.059 -17.689 1.00 83.12 84 LYS A C 1
ATOM 658 O O . LYS A 1 84 ? 28.941 0.578 -18.648 1.00 83.12 84 LYS A O 1
ATOM 663 N N . VAL A 1 85 ? 29.878 0.521 -16.604 1.00 80.50 85 VAL A N 1
ATOM 664 C CA . VAL A 1 85 ? 30.153 1.962 -16.522 1.00 80.50 85 VAL A CA 1
ATOM 665 C C . VAL A 1 85 ? 31.526 2.206 -17.142 1.00 80.50 85 VAL A C 1
ATOM 667 O O . VAL A 1 85 ? 32.525 1.701 -16.635 1.00 80.50 85 VAL A O 1
ATOM 670 N N . LEU A 1 86 ? 31.565 2.929 -18.262 1.00 74.38 86 LEU A N 1
ATOM 671 C CA . LEU A 1 86 ? 32.811 3.35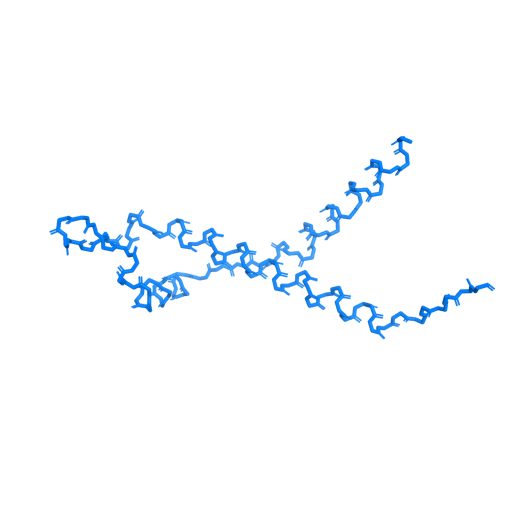0 -18.902 1.00 74.38 86 LEU A CA 1
ATOM 672 C C . LEU A 1 86 ? 33.228 4.707 -18.319 1.00 74.38 86 LEU A C 1
ATOM 674 O O . LEU A 1 86 ? 32.404 5.623 -18.273 1.00 74.38 86 LEU A O 1
ATOM 678 N N . PHE A 1 87 ? 34.476 4.793 -17.857 1.00 62.44 87 PHE A N 1
ATOM 679 C CA . PHE A 1 87 ? 35.130 6.016 -17.382 1.00 62.44 87 PHE A CA 1
ATOM 680 C C . PHE A 1 87 ? 36.068 6.561 -18.458 1.00 62.44 87 PHE A C 1
ATOM 682 O O . PHE A 1 87 ? 36.663 5.724 -19.178 1.00 62.44 87 PHE A O 1
#